Protein AF-A0A8S3FX46-F1 (afdb_monomer)

Structure (mmCIF, N/CA/C/O backbone):
data_AF-A0A8S3FX46-F1
#
_entry.id   AF-A0A8S3FX46-F1
#
loop_
_atom_site.group_PDB
_atom_site.id
_atom_site.type_symbol
_atom_site.label_atom_id
_atom_site.label_alt_id
_atom_site.label_comp_id
_atom_site.label_asym_id
_atom_site.label_entity_id
_atom_site.label_seq_id
_atom_site.pdbx_PDB_ins_code
_atom_site.Cartn_x
_atom_site.Cartn_y
_atom_site.Cartn_z
_atom_site.occupancy
_atom_site.B_iso_or_equiv
_atom_site.auth_seq_id
_atom_site.auth_comp_id
_atom_site.auth_asym_id
_atom_site.auth_atom_id
_atom_site.pdbx_PDB_model_num
ATOM 1 N N . MET A 1 1 ? -38.052 -42.985 -32.522 1.00 51.94 1 MET A N 1
ATOM 2 C CA . MET A 1 1 ? -37.433 -42.465 -31.279 1.00 51.94 1 MET A CA 1
ATOM 3 C C . MET A 1 1 ? -36.375 -41.448 -31.680 1.00 51.94 1 MET A C 1
ATOM 5 O O . MET A 1 1 ? -35.731 -41.671 -32.691 1.00 51.94 1 MET A O 1
ATOM 9 N N . SER A 1 2 ? -36.193 -40.378 -30.903 1.00 53.69 2 SER A N 1
ATOM 10 C CA . SER A 1 2 ? -35.120 -39.373 -31.054 1.00 53.69 2 SER A CA 1
ATOM 11 C C . SER A 1 2 ? -35.371 -38.177 -31.990 1.00 53.69 2 SER A C 1
ATOM 13 O O . SER A 1 2 ? -34.660 -37.953 -32.962 1.00 53.69 2 SER A O 1
ATOM 15 N N . SER A 1 3 ? -36.361 -37.344 -31.662 1.00 53.16 3 SER A N 1
ATOM 16 C CA . SER A 1 3 ? -36.323 -35.910 -32.032 1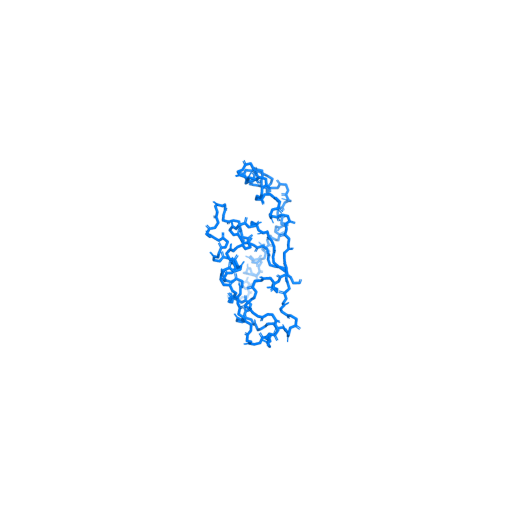.00 53.16 3 SER A CA 1
ATOM 17 C C . SER A 1 3 ? -36.979 -35.026 -30.964 1.00 53.16 3 SER A C 1
ATOM 19 O O . SER A 1 3 ? -36.586 -33.882 -30.785 1.00 53.16 3 SER A O 1
ATOM 21 N N . SER A 1 4 ? -37.889 -35.578 -30.154 1.00 51.06 4 SER A N 1
ATOM 22 C CA . SER A 1 4 ? -38.551 -34.847 -29.059 1.00 51.06 4 SER A CA 1
ATOM 23 C C . SER A 1 4 ? -37.752 -34.776 -27.747 1.00 51.06 4 SER A C 1
ATOM 25 O O . SER A 1 4 ? -38.152 -34.059 -26.839 1.00 51.06 4 SER A O 1
ATOM 27 N N . ILE A 1 5 ? -36.629 -35.496 -27.626 1.00 50.66 5 ILE A N 1
ATOM 28 C CA . ILE A 1 5 ? -35.815 -35.539 -26.391 1.00 50.66 5 ILE A CA 1
ATOM 29 C C . ILE A 1 5 ? -34.770 -34.409 -26.354 1.00 50.66 5 ILE A C 1
ATOM 31 O O . ILE A 1 5 ? -34.390 -33.959 -25.278 1.00 50.66 5 ILE A O 1
ATOM 35 N N . PHE A 1 6 ? -34.362 -33.874 -27.509 1.00 43.34 6 PHE A N 1
ATOM 36 C CA . PHE A 1 6 ? -33.364 -32.798 -27.565 1.00 43.34 6 PHE A CA 1
ATOM 37 C C . PHE A 1 6 ? -33.927 -31.409 -27.221 1.00 43.34 6 PHE A C 1
ATOM 39 O O . PHE A 1 6 ? -33.172 -30.536 -26.805 1.00 43.34 6 PHE A O 1
ATOM 46 N N . LEU A 1 7 ? -35.246 -31.206 -27.328 1.00 40.59 7 LEU A N 1
ATOM 47 C CA . LEU A 1 7 ? -35.878 -29.914 -27.028 1.00 40.59 7 LEU A CA 1
ATOM 48 C C . LEU A 1 7 ? -36.122 -29.697 -25.520 1.00 40.59 7 LEU A C 1
ATOM 50 O O . LEU A 1 7 ? -36.247 -28.560 -25.080 1.00 40.59 7 LEU A O 1
ATOM 54 N N . LEU A 1 8 ? -36.139 -30.765 -24.712 1.00 40.00 8 LEU A N 1
ATOM 55 C CA . LEU A 1 8 ? -36.378 -30.679 -23.263 1.00 40.00 8 LEU A CA 1
ATOM 56 C C . LEU A 1 8 ? -35.112 -30.434 -22.425 1.00 40.00 8 LEU A C 1
ATOM 58 O O . LEU A 1 8 ? -35.223 -30.022 -21.275 1.00 40.00 8 LEU A O 1
ATOM 62 N N . ILE A 1 9 ? -33.915 -30.633 -22.987 1.00 45.19 9 ILE A N 1
ATOM 63 C CA . ILE A 1 9 ? -32.641 -30.403 -22.276 1.00 45.19 9 ILE A CA 1
ATOM 64 C C . ILE A 1 9 ? -32.150 -28.950 -22.443 1.00 45.19 9 ILE A C 1
ATOM 66 O O . ILE A 1 9 ? -31.298 -28.489 -21.688 1.00 45.19 9 ILE A O 1
ATOM 70 N N . PHE A 1 10 ? -32.738 -28.174 -23.361 1.00 40.41 10 PHE A N 1
ATOM 71 C CA . PHE A 1 10 ? -32.300 -26.801 -23.645 1.00 40.41 10 PHE A CA 1
ATOM 72 C C . PHE A 1 10 ? -32.876 -25.729 -22.696 1.00 40.41 10 PHE A C 1
ATOM 74 O O . PHE A 1 10 ? -32.431 -24.58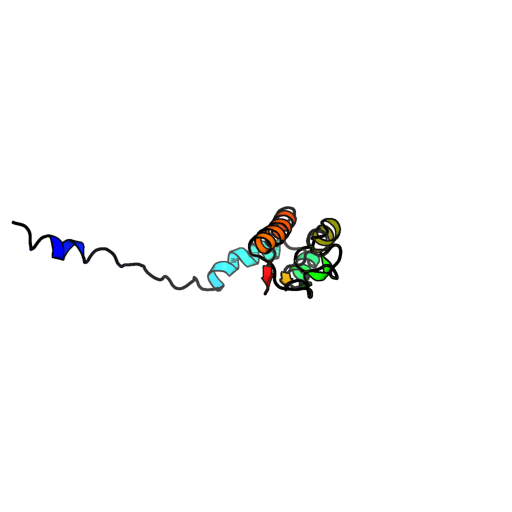8 -22.719 1.00 40.41 10 PHE A O 1
ATOM 81 N N . ILE A 1 11 ? -33.846 -26.068 -21.837 1.00 49.22 11 ILE A N 1
ATOM 82 C CA . ILE A 1 11 ? -34.548 -25.082 -20.986 1.00 49.22 11 ILE A CA 1
ATOM 83 C C . ILE A 1 11 ? -33.972 -25.011 -19.553 1.00 49.22 11 ILE A C 1
ATOM 85 O O . ILE A 1 11 ? -34.299 -24.099 -18.800 1.00 49.22 11 ILE A O 1
ATOM 89 N N . PHE A 1 12 ? -33.059 -25.907 -19.158 1.00 48.41 12 PHE A N 1
ATOM 90 C CA . PHE A 1 12 ? -32.657 -26.047 -17.748 1.00 48.41 12 PHE A CA 1
ATOM 91 C C . PHE A 1 12 ? -31.284 -25.460 -17.369 1.00 48.41 12 PHE A C 1
ATOM 93 O O . PHE A 1 12 ? -30.675 -25.935 -16.420 1.00 48.41 12 PHE A O 1
ATOM 100 N N . ASN A 1 13 ? -30.743 -24.468 -18.085 1.00 50.34 13 ASN A N 1
ATOM 101 C CA . ASN A 1 13 ? -29.397 -23.958 -17.764 1.00 50.34 13 ASN A CA 1
ATOM 102 C C . ASN A 1 13 ? -29.172 -22.462 -18.017 1.00 50.34 13 ASN A C 1
ATOM 104 O O . ASN A 1 13 ? -28.112 -22.093 -18.495 1.00 50.34 13 ASN A O 1
ATOM 108 N N . ILE A 1 14 ? -30.111 -21.577 -17.666 1.00 59.09 14 ILE A N 1
ATOM 109 C CA . ILE A 1 14 ? -29.763 -20.169 -17.389 1.00 59.09 14 ILE A CA 1
ATOM 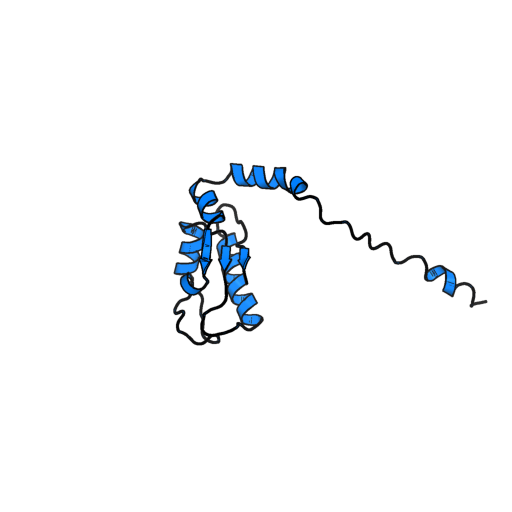110 C C . ILE A 1 14 ? -30.666 -19.638 -16.267 1.00 59.09 14 ILE A C 1
ATOM 112 O O . ILE A 1 14 ? -31.676 -18.988 -16.505 1.00 59.09 14 ILE A O 1
ATOM 116 N N . HIS A 1 15 ? -30.304 -19.929 -15.021 1.00 51.31 15 HIS A N 1
ATOM 117 C CA . HIS A 1 15 ? -30.578 -19.024 -13.901 1.00 51.31 15 HIS A CA 1
ATOM 118 C C . HIS A 1 15 ? -29.232 -18.650 -13.288 1.00 51.31 15 HIS A C 1
ATOM 120 O O . HIS A 1 15 ? -28.934 -18.949 -12.135 1.00 51.31 15 HIS A O 1
ATOM 126 N N . THR A 1 16 ? -28.389 -17.985 -14.077 1.00 55.81 16 THR A N 1
ATOM 127 C CA . THR A 1 16 ? -27.390 -17.102 -13.484 1.00 55.81 16 THR A CA 1
ATOM 128 C C . THR A 1 16 ? -28.187 -15.944 -12.908 1.00 55.81 16 THR A C 1
ATOM 130 O O . THR A 1 16 ? -28.497 -14.980 -13.606 1.00 55.81 16 THR A O 1
ATOM 133 N N . ILE A 1 17 ? -28.619 -16.076 -11.654 1.00 60.75 17 ILE A N 1
ATOM 134 C CA . ILE A 1 17 ? -29.097 -14.929 -10.898 1.00 60.75 17 ILE A CA 1
ATOM 135 C C . ILE A 1 17 ? -27.877 -14.015 -10.811 1.00 60.75 17 ILE A C 1
ATOM 137 O O . ILE A 1 17 ? -26.963 -14.260 -10.028 1.00 60.75 17 ILE A O 1
ATOM 141 N N . LEU A 1 18 ? -27.828 -12.996 -11.666 1.00 60.25 18 LEU A N 1
ATOM 142 C CA . LEU A 1 18 ? -27.005 -11.820 -11.434 1.00 60.25 18 LEU A CA 1
ATOM 143 C C . LEU A 1 18 ? -27.578 -11.164 -10.179 1.00 60.25 18 LEU A C 1
ATOM 145 O O . LEU A 1 18 ? -28.437 -10.289 -10.249 1.00 60.25 18 LEU A O 1
ATOM 149 N N . THR A 1 19 ? -27.180 -11.663 -9.010 1.00 68.31 19 THR A N 1
ATOM 150 C CA . THR A 1 19 ? -27.456 -10.984 -7.754 1.00 68.31 19 THR A CA 1
ATOM 151 C C . THR A 1 19 ? -26.718 -9.662 -7.836 1.00 68.31 19 THR A C 1
ATOM 153 O O . THR A 1 19 ? -25.493 -9.653 -7.992 1.00 68.31 19 THR A O 1
ATOM 156 N N . ALA A 1 20 ? -27.459 -8.556 -7.774 1.00 77.62 20 ALA A N 1
ATOM 157 C CA . ALA A 1 20 ? -26.853 -7.248 -7.588 1.00 77.62 20 ALA A CA 1
ATOM 158 C C . ALA A 1 20 ? -25.852 -7.330 -6.420 1.00 77.62 20 ALA A C 1
ATOM 160 O O . ALA A 1 20 ? -26.116 -8.069 -5.461 1.00 77.62 20 ALA A O 1
ATOM 161 N N . PRO A 1 21 ? -24.705 -6.627 -6.493 1.00 78.81 21 PRO A N 1
ATOM 162 C CA . PRO A 1 21 ? -23.784 -6.586 -5.370 1.00 78.81 21 PRO A CA 1
ATOM 163 C C . PRO A 1 21 ? -24.559 -6.174 -4.113 1.00 78.81 21 PRO A C 1
ATOM 165 O O . PRO A 1 21 ? -25.472 -5.343 -4.205 1.00 78.81 21 PRO A O 1
ATOM 168 N N . PRO A 1 22 ? -24.253 -6.780 -2.955 1.00 83.44 22 PRO A N 1
ATOM 169 C CA . PRO A 1 22 ? -24.949 -6.445 -1.727 1.00 83.44 22 PRO A CA 1
ATOM 170 C C . PRO A 1 22 ? -24.805 -4.944 -1.455 1.00 83.44 22 PRO A C 1
ATOM 172 O O . PRO A 1 22 ? -23.812 -4.318 -1.837 1.00 83.44 22 PRO A O 1
ATOM 175 N N . SER A 1 23 ? -25.815 -4.350 -0.819 1.00 91.19 23 SER A N 1
ATOM 176 C CA . SER A 1 23 ? -25.761 -2.930 -0.475 1.00 91.19 23 SER A CA 1
ATOM 177 C C . SER A 1 23 ? -24.526 -2.647 0.377 1.00 91.19 23 SER A C 1
ATOM 179 O O . SER A 1 23 ? -24.114 -3.483 1.181 1.00 91.19 23 SER A O 1
ATOM 181 N N . LEU A 1 24 ? -23.951 -1.451 0.240 1.00 86.19 24 LEU A N 1
ATOM 182 C CA . LEU A 1 24 ? -22.788 -1.048 1.041 1.00 86.19 24 LEU A CA 1
ATOM 183 C C . LEU A 1 24 ? -23.042 -1.216 2.547 1.00 86.19 24 LEU A C 1
ATOM 185 O O . LEU A 1 24 ? -22.164 -1.676 3.267 1.00 86.19 24 LEU A O 1
ATOM 189 N N . THR A 1 25 ? -24.280 -0.969 2.983 1.00 91.50 25 THR A N 1
ATOM 190 C CA . THR A 1 25 ? -24.723 -1.136 4.375 1.00 91.50 25 THR A CA 1
ATOM 191 C C . THR A 1 25 ? -24.566 -2.557 4.916 1.00 91.50 25 THR A C 1
ATOM 193 O O . THR A 1 25 ? -24.457 -2.754 6.120 1.00 91.50 25 THR A O 1
ATOM 196 N N . SER A 1 26 ? -24.512 -3.572 4.047 1.00 93.69 26 SER A N 1
ATOM 197 C CA . SER A 1 26 ? -24.263 -4.960 4.460 1.00 93.69 26 SER A CA 1
ATOM 198 C C . SER A 1 26 ? -22.865 -5.174 5.059 1.00 93.69 26 SER A C 1
ATOM 200 O O . SER A 1 26 ? -22.634 -6.168 5.745 1.00 93.69 26 SER A O 1
ATOM 202 N N . TYR A 1 27 ? -21.936 -4.242 4.820 1.00 93.81 27 TYR A N 1
ATOM 203 C CA . TYR A 1 27 ? -20.580 -4.275 5.358 1.00 93.81 27 TYR A CA 1
ATOM 204 C C . TYR A 1 27 ? -20.421 -3.461 6.650 1.00 93.81 27 TYR A C 1
ATOM 206 O O . TYR A 1 27 ? -19.372 -3.582 7.286 1.00 93.81 27 TYR A O 1
ATOM 214 N N . ASP A 1 28 ? -21.429 -2.682 7.065 1.00 95.38 28 ASP A N 1
ATOM 215 C CA . ASP A 1 28 ? -21.324 -1.721 8.173 1.00 95.38 28 ASP A CA 1
ATOM 216 C C . ASP A 1 28 ? -20.877 -2.389 9.476 1.00 95.38 28 ASP A C 1
ATOM 218 O O . ASP A 1 28 ? -19.952 -1.906 10.123 1.00 95.38 28 ASP A O 1
ATOM 222 N N . ASP A 1 29 ? -21.442 -3.544 9.835 1.00 96.50 29 ASP A N 1
ATOM 223 C CA . ASP A 1 29 ? -21.055 -4.264 11.057 1.00 96.50 29 ASP A CA 1
ATOM 224 C C . ASP A 1 29 ? -19.580 -4.688 11.034 1.00 96.50 29 ASP A C 1
ATOM 226 O O . ASP A 1 29 ? -18.859 -4.538 12.025 1.00 96.50 29 ASP A O 1
ATOM 230 N N . LYS A 1 30 ? -19.095 -5.172 9.883 1.00 95.31 30 LYS A N 1
ATOM 231 C CA . LYS A 1 30 ? -17.694 -5.579 9.709 1.00 95.31 30 LYS A CA 1
ATOM 232 C C . LYS A 1 30 ? -16.761 -4.371 9.758 1.00 95.31 30 LYS A C 1
ATOM 234 O O . LYS A 1 30 ? -15.709 -4.442 10.394 1.00 95.31 30 LYS A O 1
ATOM 239 N N . VAL A 1 31 ? -17.140 -3.278 9.098 1.00 96.31 31 VAL A N 1
ATOM 240 C CA . VAL A 1 31 ? -16.377 -2.026 9.078 1.00 96.31 31 VAL A CA 1
ATOM 241 C C . VAL A 1 31 ? -16.312 -1.432 10.485 1.00 96.31 31 VAL A C 1
ATOM 243 O O . VAL A 1 31 ? -15.220 -1.175 10.979 1.00 96.31 31 VAL A O 1
ATOM 246 N N . ASN A 1 32 ? -17.441 -1.316 11.184 1.00 97.81 32 ASN A N 1
ATOM 247 C CA . ASN A 1 32 ? -17.513 -0.790 12.548 1.00 97.81 32 ASN A CA 1
ATOM 248 C C . ASN A 1 32 ? -16.708 -1.640 13.543 1.00 97.81 32 ASN A C 1
ATOM 250 O O . ASN A 1 32 ? -16.002 -1.102 14.399 1.00 97.81 32 ASN A O 1
ATOM 254 N N . ALA A 1 33 ? -16.750 -2.970 13.412 1.00 98.00 33 ALA A N 1
ATOM 255 C CA . ALA A 1 33 ? -15.949 -3.875 14.234 1.00 98.00 33 ALA A CA 1
ATOM 256 C C . ALA A 1 33 ? -14.437 -3.765 13.969 1.00 98.00 33 ALA A C 1
ATOM 258 O O . ALA A 1 33 ? -13.640 -4.069 14.857 1.00 98.00 33 ALA A O 1
ATOM 259 N N . LEU A 1 34 ? -14.027 -3.365 12.763 1.00 98.12 34 LEU A N 1
ATOM 260 C CA . LEU A 1 34 ? -12.626 -3.118 12.431 1.00 98.12 34 LEU A CA 1
ATOM 261 C C . LEU A 1 34 ? -12.180 -1.730 12.912 1.00 98.12 34 LEU A C 1
ATOM 263 O O . LEU A 1 34 ? -11.157 -1.623 13.582 1.00 98.12 34 LEU A O 1
ATOM 267 N N . LEU A 1 35 ? -12.982 -0.693 12.648 1.00 98.25 35 LEU A N 1
ATOM 268 C CA . LEU A 1 35 ? -12.733 0.687 13.075 1.00 98.25 35 LEU A CA 1
ATOM 269 C C . LEU A 1 35 ? -12.601 0.811 14.597 1.00 98.25 35 LEU A C 1
ATOM 271 O O . LEU A 1 35 ? -11.755 1.562 15.077 1.00 98.25 35 LEU A O 1
ATOM 275 N N . SER A 1 36 ? -13.391 0.054 15.366 1.00 98.38 36 SER A N 1
ATOM 276 C CA . SER A 1 36 ? -13.314 0.055 16.835 1.00 98.38 36 SER A CA 1
ATOM 277 C C . SER A 1 36 ? -12.009 -0.528 17.384 1.00 98.38 36 SER A C 1
ATOM 279 O O . SER A 1 36 ? -11.654 -0.260 18.530 1.00 98.38 36 SER A O 1
ATOM 281 N N . LYS A 1 37 ? -11.276 -1.306 16.577 1.00 98.50 37 LYS A N 1
ATOM 282 C CA . LYS A 1 37 ? -9.967 -1.865 16.936 1.00 98.50 37 LYS A CA 1
ATOM 283 C C . LYS A 1 37 ? -8.809 -0.963 16.528 1.00 98.50 37 LYS A C 1
ATOM 285 O O . LYS A 1 37 ? -7.690 -1.251 16.952 1.00 98.50 37 LYS A O 1
ATOM 290 N N . MET A 1 38 ? -9.042 0.049 15.690 1.00 98.75 38 MET A N 1
ATOM 291 C CA . MET A 1 38 ? -7.991 0.912 15.155 1.00 98.75 38 MET A CA 1
ATOM 292 C C . MET A 1 38 ? -7.544 1.977 16.155 1.00 98.75 38 MET A C 1
ATOM 294 O O . MET A 1 38 ? -8.373 2.580 16.842 1.00 98.75 38 MET A O 1
ATOM 298 N N . THR A 1 39 ? -6.245 2.267 16.167 1.00 98.69 39 THR A N 1
ATOM 299 C CA . THR A 1 39 ? -5.723 3.504 16.761 1.00 98.69 39 THR A CA 1
ATOM 300 C C . THR A 1 39 ? -6.025 4.697 15.854 1.00 98.69 39 THR A C 1
ATOM 302 O O . THR A 1 39 ? -6.436 4.535 14.700 1.00 98.69 39 THR A O 1
ATOM 305 N N . ASP A 1 40 ? -5.839 5.914 16.355 1.00 98.62 40 ASP A N 1
ATOM 306 C CA . ASP A 1 40 ? -6.064 7.107 15.537 1.00 98.62 40 ASP A CA 1
ATOM 307 C C . ASP A 1 40 ? -5.007 7.241 14.431 1.00 98.62 40 ASP A C 1
ATOM 309 O O . ASP A 1 40 ? -5.337 7.652 13.319 1.00 98.62 40 ASP A O 1
ATOM 313 N N . GLU A 1 41 ? -3.776 6.785 14.678 1.00 98.56 41 GLU A N 1
ATOM 314 C CA . GLU A 1 41 ? -2.720 6.690 13.666 1.00 98.56 41 GLU A CA 1
ATOM 315 C C . GLU A 1 41 ? -3.095 5.711 12.552 1.00 98.56 41 GLU A C 1
ATOM 317 O O . GLU A 1 41 ? -2.892 6.009 11.380 1.00 98.56 41 GLU A O 1
ATOM 322 N N . GLU A 1 42 ? -3.683 4.560 12.886 1.00 98.81 42 GLU A N 1
ATOM 323 C CA . GLU A 1 42 ? -4.146 3.608 11.875 1.00 98.81 42 GLU A CA 1
ATOM 324 C C . GLU A 1 42 ? -5.306 4.181 11.060 1.00 98.81 42 GLU A C 1
ATOM 326 O O . GLU A 1 42 ? -5.296 4.047 9.844 1.00 98.81 42 GLU A O 1
ATOM 331 N N . LYS A 1 43 ? -6.268 4.882 11.674 1.00 98.75 43 LYS A N 1
ATOM 332 C CA . LYS A 1 43 ? -7.347 5.546 10.918 1.00 98.75 43 LYS A CA 1
ATOM 333 C C . LYS A 1 43 ? -6.792 6.607 9.968 1.00 98.75 43 LYS A C 1
ATOM 335 O O . LYS A 1 43 ? -7.159 6.627 8.795 1.00 98.75 43 LYS A O 1
ATOM 340 N N . ALA A 1 44 ? -5.895 7.465 10.456 1.00 98.75 44 ALA A N 1
ATOM 341 C CA . ALA A 1 44 ? -5.255 8.496 9.643 1.00 98.75 44 ALA A CA 1
ATOM 342 C C . ALA A 1 44 ? -4.421 7.885 8.504 1.00 98.75 44 ALA A C 1
ATOM 344 O O . ALA A 1 44 ? -4.506 8.329 7.357 1.00 98.75 44 ALA A O 1
ATOM 345 N N . GLY A 1 45 ? -3.668 6.824 8.793 1.00 98.69 45 GLY A N 1
ATOM 346 C CA . GLY A 1 45 ? -2.899 6.085 7.799 1.00 98.69 45 GLY A CA 1
ATOM 347 C C . GLY A 1 45 ? -3.787 5.429 6.744 1.00 98.69 45 GLY A C 1
ATOM 348 O O . GLY A 1 45 ? -3.523 5.581 5.555 1.00 98.69 45 GLY A O 1
ATOM 349 N N . GLN A 1 46 ? -4.901 4.800 7.132 1.00 98.75 46 GLN A N 1
ATOM 350 C CA . GLN A 1 46 ? -5.846 4.199 6.183 1.00 98.75 46 GLN A CA 1
ATOM 351 C C . GLN A 1 46 ? -6.498 5.231 5.247 1.00 98.75 46 GLN A C 1
ATOM 353 O O . GLN A 1 46 ? -6.878 4.893 4.129 1.00 98.75 46 GLN A O 1
ATOM 358 N N . MET A 1 47 ? -6.577 6.498 5.663 1.00 98.50 47 MET A N 1
ATOM 359 C CA . MET A 1 47 ? -7.018 7.622 4.826 1.00 98.50 47 MET A CA 1
ATOM 360 C C . MET A 1 47 ? -5.887 8.245 3.988 1.00 98.50 47 MET A C 1
ATOM 362 O O . MET A 1 47 ? -6.127 9.175 3.217 1.00 98.50 47 MET A O 1
ATOM 366 N N . THR A 1 48 ? -4.657 7.750 4.128 1.00 98.62 48 THR A N 1
ATOM 367 C CA . THR A 1 48 ? -3.469 8.256 3.442 1.00 98.62 48 THR A CA 1
ATOM 368 C C . THR A 1 48 ? -3.138 7.405 2.220 1.00 98.62 48 THR A C 1
ATOM 370 O O . THR A 1 48 ? -3.003 6.181 2.303 1.00 98.62 48 THR A O 1
ATOM 373 N N . GLN A 1 49 ? -2.945 8.082 1.088 1.00 98.75 49 GLN A N 1
ATOM 374 C CA . GLN A 1 49 ? -2.448 7.499 -0.153 1.00 98.75 49 GLN A CA 1
ATOM 375 C C . GLN A 1 49 ? -1.074 8.074 -0.496 1.00 98.75 49 GLN A C 1
ATOM 377 O O . GLN A 1 49 ? -0.901 9.293 -0.520 1.00 98.75 49 GLN A O 1
ATOM 382 N N . ILE A 1 50 ? -0.120 7.200 -0.809 1.00 98.44 50 ILE A N 1
ATOM 383 C CA . ILE A 1 50 ? 1.222 7.574 -1.274 1.00 98.44 50 ILE A CA 1
ATOM 384 C C . ILE A 1 50 ? 1.438 7.164 -2.733 1.00 98.44 50 ILE A C 1
ATOM 386 O O . ILE A 1 50 ? 0.720 6.320 -3.261 1.00 98.44 50 ILE A O 1
ATOM 390 N N . THR A 1 51 ? 2.433 7.744 -3.404 1.00 97.38 51 THR A N 1
ATOM 391 C CA . THR A 1 51 ? 2.849 7.290 -4.741 1.00 97.38 51 THR A CA 1
ATOM 392 C C . THR A 1 51 ? 3.883 6.170 -4.627 1.00 97.38 51 THR A C 1
ATOM 394 O O . THR A 1 51 ? 4.652 6.132 -3.661 1.00 97.38 51 THR A O 1
ATOM 397 N N . ILE A 1 52 ? 3.955 5.281 -5.625 1.00 97.00 52 ILE A N 1
ATOM 398 C CA . ILE A 1 52 ? 4.954 4.200 -5.637 1.00 97.00 52 ILE A CA 1
ATOM 399 C C . ILE A 1 52 ? 6.400 4.713 -5.530 1.00 97.00 52 ILE A C 1
ATOM 401 O O . ILE A 1 52 ? 7.235 4.053 -4.918 1.00 97.00 52 ILE A O 1
ATOM 405 N N . ASN A 1 53 ? 6.699 5.922 -6.018 1.00 95.44 53 ASN A N 1
ATOM 406 C CA . ASN A 1 53 ? 8.043 6.511 -5.954 1.00 95.44 53 ASN A CA 1
ATOM 407 C C . ASN A 1 53 ? 8.612 6.579 -4.523 1.00 95.44 53 ASN A C 1
ATOM 409 O O . ASN A 1 53 ? 9.828 6.503 -4.353 1.00 95.44 53 ASN A O 1
ATOM 413 N N . LEU A 1 54 ? 7.761 6.676 -3.491 1.00 96.94 54 LEU A N 1
ATOM 414 C CA . LEU A 1 54 ? 8.206 6.690 -2.093 1.00 96.94 54 LEU A CA 1
ATOM 415 C C . LEU A 1 54 ? 8.743 5.340 -1.604 1.00 96.94 54 LEU A C 1
ATOM 417 O O . LEU A 1 54 ? 9.523 5.316 -0.654 1.00 96.94 54 LEU A O 1
ATOM 421 N N . ILE A 1 55 ? 8.368 4.234 -2.248 1.00 97.75 55 ILE A N 1
ATOM 422 C CA . ILE A 1 55 ? 8.776 2.880 -1.851 1.00 97.75 55 ILE A CA 1
ATOM 423 C C . ILE A 1 55 ? 9.780 2.240 -2.816 1.00 97.75 55 ILE A C 1
ATOM 425 O O . ILE A 1 55 ? 10.172 1.096 -2.608 1.00 97.75 55 ILE A O 1
ATOM 429 N N . LEU A 1 56 ? 10.222 2.944 -3.862 1.00 96.88 56 LEU A N 1
ATOM 430 C CA . LEU A 1 56 ? 11.261 2.449 -4.770 1.00 96.88 56 LEU A CA 1
ATOM 431 C C . LEU A 1 56 ? 12.662 2.701 -4.199 1.00 96.88 56 LEU A C 1
ATOM 433 O O . LEU A 1 56 ? 12.910 3.712 -3.531 1.00 96.88 56 LEU A O 1
ATOM 437 N N . LYS A 1 57 ? 13.609 1.807 -4.504 1.00 97.00 57 LYS A N 1
ATOM 438 C CA . LYS A 1 57 ? 15.037 2.022 -4.210 1.00 97.00 57 LYS A CA 1
ATOM 439 C C . LYS A 1 57 ? 15.547 3.268 -4.926 1.00 97.00 57 LYS A C 1
ATOM 441 O O . LYS A 1 57 ? 16.145 4.140 -4.299 1.00 97.00 57 LYS A O 1
ATOM 446 N N . ASP A 1 58 ? 15.239 3.361 -6.216 1.00 94.50 58 ASP A N 1
ATOM 447 C CA . ASP A 1 58 ? 15.588 4.475 -7.090 1.00 94.50 58 ASP A CA 1
ATOM 448 C C . ASP A 1 58 ? 14.496 4.647 -8.158 1.00 94.50 58 ASP A C 1
ATOM 450 O O . ASP A 1 58 ? 14.364 3.829 -9.067 1.00 94.50 58 ASP A O 1
ATOM 454 N N . ALA A 1 59 ? 13.699 5.710 -8.032 1.00 89.94 59 ALA A N 1
ATOM 455 C CA . ALA A 1 59 ? 12.604 6.010 -8.955 1.00 89.94 59 ALA A CA 1
ATOM 456 C C . ALA A 1 59 ? 13.082 6.566 -10.311 1.00 89.94 59 ALA A C 1
ATOM 458 O O . ALA A 1 59 ? 12.276 6.707 -11.225 1.00 89.94 59 ALA A O 1
ATOM 459 N N . SER A 1 60 ? 14.378 6.875 -10.457 1.00 90.44 60 SER A N 1
ATOM 460 C CA . SER A 1 60 ? 14.959 7.340 -11.723 1.00 90.44 60 SER A CA 1
ATOM 461 C C . SER A 1 60 ? 15.363 6.195 -12.658 1.00 90.44 60 SER A C 1
ATOM 463 O O . SER A 1 60 ? 15.710 6.431 -1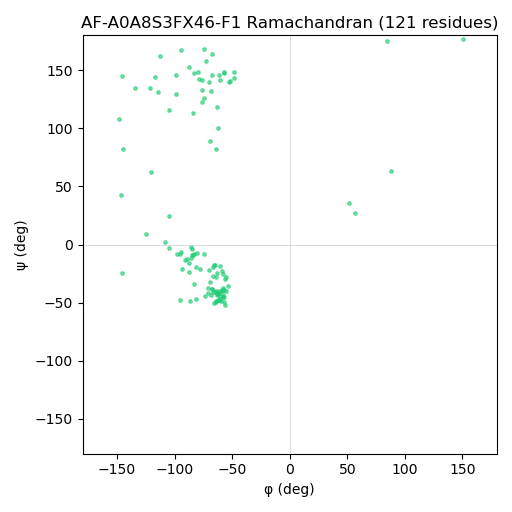3.818 1.00 90.44 60 SER A O 1
ATOM 465 N N . LYS A 1 61 ? 15.326 4.946 -12.172 1.00 92.50 61 LYS A N 1
ATOM 466 C CA . LYS A 1 61 ? 15.659 3.767 -12.974 1.00 92.50 61 LYS A CA 1
ATOM 467 C C . LYS A 1 61 ? 14.628 3.526 -14.075 1.00 92.50 61 LYS A C 1
ATOM 469 O O . LYS A 1 61 ? 13.438 3.745 -13.843 1.00 92.50 61 LYS A O 1
ATOM 474 N N . PRO A 1 62 ? 15.059 3.023 -15.248 1.00 92.31 62 PRO A N 1
ATOM 475 C CA . PRO A 1 62 ? 14.148 2.538 -16.280 1.00 92.31 62 PRO A CA 1
ATOM 476 C C . PRO A 1 62 ? 13.079 1.595 -15.714 1.00 92.31 62 PRO A C 1
ATOM 478 O O . PRO A 1 62 ? 13.336 0.874 -14.749 1.00 92.31 62 PRO A O 1
ATOM 481 N N . TRP A 1 63 ? 11.888 1.597 -16.315 1.00 89.06 63 TRP A N 1
ATOM 482 C CA . TRP A 1 63 ? 10.722 0.860 -15.809 1.00 89.06 63 TRP A CA 1
ATOM 483 C C . TRP A 1 63 ? 10.958 -0.649 -15.663 1.00 89.06 63 TRP A C 1
ATOM 485 O O . TRP A 1 63 ? 10.305 -1.289 -14.851 1.00 89.06 63 TRP A O 1
ATOM 495 N N . ASP A 1 64 ? 11.887 -1.231 -16.418 1.00 89.88 64 ASP A N 1
ATOM 496 C CA . ASP A 1 64 ? 12.257 -2.650 -16.376 1.00 89.88 64 ASP A CA 1
ATOM 497 C C . ASP A 1 64 ? 13.302 -2.978 -15.292 1.00 89.88 64 ASP A C 1
ATOM 499 O O . ASP A 1 64 ? 13.642 -4.140 -15.081 1.00 89.88 64 ASP A O 1
ATOM 503 N N . GLN A 1 65 ? 13.800 -1.959 -14.586 1.00 92.62 65 GLN A N 1
ATOM 504 C CA . GLN A 1 65 ? 14.844 -2.046 -13.558 1.00 92.62 65 GLN A CA 1
ATOM 505 C C . GLN A 1 65 ? 14.405 -1.445 -12.217 1.00 92.62 65 GLN A C 1
ATOM 507 O O . GLN A 1 65 ? 15.229 -1.255 -11.320 1.00 92.62 65 GLN A O 1
ATOM 512 N N . ILE A 1 66 ? 13.125 -1.098 -12.073 1.00 93.62 66 ILE A N 1
ATOM 513 C CA . ILE A 1 66 ? 12.611 -0.606 -10.800 1.00 93.62 66 ILE A CA 1
ATOM 514 C C . ILE A 1 66 ? 12.556 -1.729 -9.765 1.00 93.62 66 ILE A C 1
ATOM 516 O O . ILE A 1 66 ? 12.163 -2.861 -10.040 1.00 93.62 66 ILE A O 1
ATOM 520 N N . GLU A 1 67 ? 12.921 -1.387 -8.536 1.00 96.00 67 GLU A N 1
ATOM 521 C CA . GLU A 1 67 ? 12.905 -2.309 -7.409 1.00 96.00 67 GLU A CA 1
ATOM 522 C C . GLU A 1 67 ? 12.264 -1.637 -6.200 1.00 96.00 67 GLU A C 1
ATOM 524 O O . GLU A 1 67 ? 12.608 -0.505 -5.846 1.00 96.00 67 GLU A O 1
ATOM 529 N N . VAL A 1 68 ? 11.370 -2.364 -5.531 1.00 97.94 68 VAL A N 1
ATOM 530 C CA . VAL A 1 68 ? 10.827 -1.956 -4.234 1.00 97.94 68 VAL A CA 1
ATOM 531 C C . VAL A 1 68 ? 11.933 -2.025 -3.181 1.00 97.94 68 VAL A C 1
ATOM 533 O O . VAL A 1 68 ? 12.659 -3.017 -3.069 1.00 97.94 68 VAL A O 1
ATOM 536 N N . ASP A 1 69 ? 12.056 -0.959 -2.402 1.00 98.50 69 ASP A N 1
ATOM 537 C CA . ASP A 1 69 ? 12.899 -0.909 -1.220 1.00 98.50 69 ASP A CA 1
ATOM 538 C C . ASP A 1 69 ? 12.126 -1.505 -0.030 1.00 98.50 69 ASP A C 1
ATOM 540 O O . ASP A 1 69 ? 11.135 -0.913 0.411 1.00 98.50 69 ASP A O 1
ATOM 544 N N . PRO A 1 70 ? 12.548 -2.663 0.512 1.00 98.38 70 PRO A N 1
ATOM 545 C CA . PRO A 1 70 ? 11.823 -3.318 1.595 1.00 98.38 70 PRO A CA 1
ATOM 546 C C . PRO A 1 70 ? 11.791 -2.480 2.879 1.00 98.38 70 PRO A C 1
ATOM 548 O O . PRO A 1 70 ? 10.836 -2.589 3.641 1.00 98.38 70 PRO A O 1
ATOM 551 N N . VAL A 1 71 ? 12.791 -1.621 3.117 1.00 98.62 71 VAL A N 1
ATOM 552 C CA . VAL A 1 71 ? 12.835 -0.762 4.309 1.00 98.62 71 VAL A CA 1
ATOM 553 C C . VAL A 1 71 ? 11.819 0.366 4.178 1.00 98.62 71 VAL A C 1
ATOM 555 O O . VAL A 1 71 ? 11.069 0.628 5.115 1.00 98.62 71 VAL A O 1
ATOM 558 N N . LYS A 1 72 ? 11.742 1.008 3.005 1.00 98.75 72 LYS A N 1
ATOM 559 C CA . LYS A 1 72 ? 10.748 2.067 2.760 1.00 98.75 72 LYS A CA 1
ATOM 560 C C . LYS A 1 72 ? 9.325 1.515 2.742 1.00 98.75 72 LYS A C 1
ATOM 562 O O . LYS A 1 72 ? 8.424 2.158 3.273 1.00 98.75 72 LYS A O 1
ATOM 567 N N . LEU A 1 73 ? 9.128 0.325 2.168 1.00 98.81 73 LEU A N 1
ATOM 568 C CA . LEU A 1 73 ? 7.833 -0.353 2.176 1.00 98.81 73 LEU A CA 1
ATOM 569 C C . LEU A 1 73 ? 7.383 -0.676 3.609 1.00 98.81 73 LEU A C 1
ATOM 571 O O . LEU A 1 73 ? 6.254 -0.350 3.979 1.00 98.81 73 LEU A O 1
ATOM 575 N N . ALA A 1 74 ? 8.273 -1.257 4.420 1.00 98.75 74 ALA A N 1
ATOM 576 C CA . ALA A 1 74 ? 7.993 -1.537 5.823 1.00 98.75 74 ALA A CA 1
ATOM 577 C C . ALA A 1 74 ? 7.689 -0.250 6.600 1.00 98.75 74 ALA A C 1
ATOM 579 O O . ALA A 1 74 ? 6.699 -0.210 7.316 1.00 98.75 74 ALA A O 1
ATOM 580 N N . ALA A 1 75 ? 8.451 0.829 6.404 1.00 98.75 75 ALA A N 1
ATOM 581 C CA . ALA A 1 75 ? 8.159 2.108 7.052 1.00 98.75 75 ALA A CA 1
ATOM 582 C C . ALA A 1 75 ? 6.770 2.645 6.658 1.00 98.75 75 ALA A C 1
ATOM 584 O O . ALA A 1 75 ? 5.969 3.012 7.518 1.00 98.75 75 ALA A O 1
ATOM 585 N N . ALA A 1 76 ? 6.432 2.642 5.366 1.00 98.75 76 ALA A N 1
ATOM 586 C CA . ALA A 1 76 ? 5.130 3.110 4.893 1.00 98.75 76 ALA A CA 1
ATOM 587 C C . ALA A 1 76 ? 3.961 2.331 5.530 1.00 98.75 76 ALA A C 1
ATOM 589 O O . ALA A 1 76 ? 2.990 2.932 5.992 1.00 98.75 76 ALA A O 1
ATOM 590 N N . ILE A 1 77 ? 4.055 1.001 5.588 1.00 98.75 77 ILE A N 1
ATOM 591 C CA . ILE A 1 77 ? 2.958 0.139 6.049 1.00 98.75 77 ILE A CA 1
ATOM 592 C C . ILE A 1 77 ? 2.967 -0.034 7.572 1.00 98.75 77 ILE A C 1
ATOM 594 O O . ILE A 1 77 ? 1.932 0.118 8.222 1.00 98.75 77 ILE A O 1
ATOM 598 N N . GLN A 1 78 ? 4.117 -0.350 8.163 1.00 98.62 78 GLN A N 1
ATOM 599 C CA . GLN A 1 78 ? 4.237 -0.657 9.587 1.00 98.62 78 GLN A CA 1
ATOM 600 C C . GLN A 1 78 ? 4.343 0.589 10.452 1.00 98.62 78 GLN A C 1
ATOM 602 O O . GLN A 1 78 ? 3.791 0.570 11.547 1.00 98.62 78 GLN A O 1
ATOM 607 N N . ASP A 1 79 ? 4.971 1.670 9.998 1.00 98.44 79 ASP A N 1
ATOM 608 C CA . ASP A 1 79 ? 5.120 2.867 10.834 1.00 98.44 79 ASP A CA 1
ATOM 609 C C . ASP A 1 79 ? 4.006 3.873 10.530 1.00 98.44 79 ASP A C 1
ATOM 611 O O . ASP A 1 79 ? 3.318 4.330 11.443 1.00 98.44 79 ASP A O 1
ATOM 615 N N . TYR A 1 80 ? 3.758 4.145 9.244 1.00 98.69 80 TYR A N 1
ATOM 616 C CA . TYR A 1 80 ? 2.789 5.158 8.800 1.00 98.69 80 TYR A CA 1
ATOM 617 C C . TYR A 1 80 ? 1.386 4.628 8.482 1.00 98.69 80 TYR A C 1
ATOM 619 O O . TYR A 1 80 ? 0.477 5.424 8.246 1.00 98.69 80 TYR A O 1
ATOM 627 N N . LYS A 1 81 ? 1.182 3.306 8.508 1.00 98.69 81 LYS A N 1
ATOM 628 C CA . LYS A 1 81 ? -0.137 2.658 8.374 1.00 98.69 81 LYS A CA 1
ATOM 629 C C . LYS A 1 81 ? -0.893 3.031 7.094 1.00 98.69 81 LYS A C 1
ATOM 631 O O . LYS A 1 81 ? -2.127 3.019 7.110 1.00 98.69 81 LYS A O 1
ATOM 636 N N . VAL A 1 82 ? -0.175 3.383 6.018 1.00 98.75 82 VAL A N 1
ATOM 637 C CA . VAL A 1 82 ? -0.786 3.877 4.771 1.00 98.75 82 VAL A CA 1
ATOM 638 C C . VAL A 1 82 ? -1.858 2.909 4.272 1.00 98.75 82 VAL A C 1
ATOM 640 O O . VAL A 1 82 ? -1.687 1.698 4.367 1.00 98.75 82 VAL A O 1
ATOM 643 N N . GLY A 1 83 ? -2.976 3.430 3.772 1.00 98.69 83 GLY A N 1
ATOM 644 C CA . GLY A 1 83 ? -4.087 2.621 3.263 1.00 98.69 83 GLY A CA 1
ATOM 645 C C . GLY A 1 83 ? -4.016 2.369 1.764 1.00 98.69 83 GLY A C 1
ATOM 646 O O . GLY A 1 83 ? -4.627 1.421 1.269 1.00 98.69 83 GLY A O 1
ATOM 647 N N . SER A 1 84 ? -3.281 3.212 1.033 1.00 98.88 84 SER A N 1
ATOM 648 C CA . SER A 1 84 ? -3.242 3.152 -0.424 1.00 98.88 84 SER A CA 1
ATOM 649 C C . SER A 1 84 ? -1.879 3.516 -1.015 1.00 98.88 84 SER A C 1
ATOM 651 O O . SER A 1 84 ? -1.181 4.409 -0.524 1.00 98.88 84 SER A O 1
ATOM 653 N N . ILE A 1 85 ? -1.528 2.843 -2.111 1.00 98.62 85 ILE A N 1
ATOM 654 C CA . ILE A 1 85 ? -0.391 3.159 -2.980 1.00 98.62 85 ILE A CA 1
ATOM 655 C C . ILE A 1 85 ? -0.927 3.408 -4.391 1.00 98.62 85 ILE A C 1
ATOM 657 O O . ILE A 1 85 ? -1.763 2.658 -4.886 1.00 98.62 85 ILE A O 1
ATOM 661 N N . LEU A 1 86 ? -0.450 4.465 -5.042 1.00 97.56 86 LEU A N 1
ATOM 662 C CA . LEU A 1 86 ? -0.899 4.888 -6.365 1.00 97.56 86 LEU A CA 1
ATOM 663 C C . LEU A 1 86 ? 0.240 4.822 -7.393 1.00 97.56 86 LEU A C 1
ATOM 665 O O . LEU A 1 86 ? 1.363 5.255 -7.107 1.00 97.56 86 LEU A O 1
ATOM 669 N N . ASN A 1 87 ? -0.134 4.444 -8.620 1.00 95.50 87 ASN A N 1
ATOM 670 C CA . ASN A 1 87 ? 0.589 4.684 -9.874 1.00 95.50 87 ASN A CA 1
ATOM 671 C C . ASN A 1 87 ? 1.702 3.675 -10.225 1.00 95.50 87 ASN A C 1
ATOM 673 O O . ASN A 1 87 ? 2.028 2.758 -9.469 1.00 95.50 87 ASN A O 1
ATOM 677 N N . VAL A 1 88 ? 2.273 3.865 -11.414 1.00 94.25 88 VAL A N 1
ATOM 678 C CA . VAL A 1 88 ? 3.553 3.314 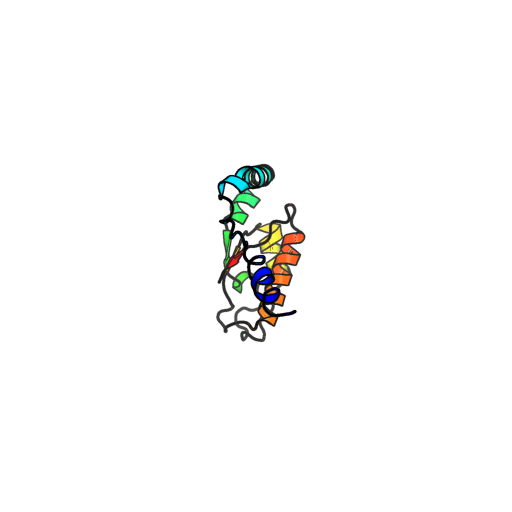-11.875 1.00 94.25 88 VAL A CA 1
ATOM 679 C C . VAL A 1 88 ? 4.695 4.303 -11.629 1.00 94.25 88 VAL A C 1
ATOM 681 O O . VAL A 1 88 ? 4.468 5.481 -11.345 1.00 94.25 88 VAL A O 1
ATOM 684 N N . ALA A 1 89 ? 5.930 3.827 -11.763 1.00 91.19 89 ALA A N 1
ATOM 685 C CA . ALA A 1 89 ? 7.108 4.670 -11.840 1.00 91.19 89 ALA A CA 1
ATOM 686 C C . ALA A 1 89 ? 7.005 5.580 -13.069 1.00 91.19 89 ALA A C 1
ATOM 688 O O . ALA A 1 89 ? 6.510 5.182 -14.124 1.00 91.19 89 ALA A O 1
ATOM 689 N N . GLU A 1 90 ? 7.534 6.795 -12.956 1.00 88.00 90 GLU A N 1
ATOM 690 C CA . GLU A 1 90 ? 7.499 7.787 -14.042 1.00 88.00 90 GLU A CA 1
ATOM 691 C C . GLU A 1 90 ? 8.223 7.312 -15.312 1.00 88.00 90 GLU A C 1
ATOM 693 O O . GLU A 1 90 ? 7.996 7.833 -16.402 1.00 88.00 90 GLU A O 1
ATOM 698 N N . THR A 1 91 ? 9.089 6.308 -15.179 1.00 88.31 91 THR A N 1
ATOM 699 C CA . THR A 1 91 ? 9.942 5.794 -16.248 1.00 88.31 91 THR A CA 1
ATOM 700 C C . THR A 1 91 ? 9.242 4.834 -17.208 1.00 88.31 91 THR A C 1
ATOM 702 O O . THR A 1 91 ? 9.835 4.485 -18.232 1.00 88.31 91 THR A O 1
ATOM 705 N N . GLY A 1 92 ? 7.995 4.429 -16.937 1.00 90.00 92 GLY A N 1
ATOM 706 C CA . GLY A 1 92 ? 7.189 3.659 -17.885 1.00 90.00 92 GLY A CA 1
ATOM 707 C C . GLY A 1 92 ? 6.171 2.710 -17.255 1.00 90.00 92 GLY A C 1
ATOM 708 O O . GLY A 1 92 ? 6.075 2.558 -16.041 1.00 90.00 92 GLY A O 1
ATOM 709 N N . ALA A 1 93 ? 5.393 2.061 -18.122 1.00 92.06 93 ALA A N 1
ATOM 710 C CA . ALA A 1 93 ? 4.388 1.081 -17.726 1.00 92.06 93 ALA A CA 1
ATOM 711 C C . ALA A 1 93 ? 5.029 -0.260 -17.342 1.00 92.06 93 ALA A C 1
ATOM 713 O O . ALA A 1 93 ? 5.953 -0.722 -18.007 1.00 92.06 93 ALA A O 1
ATOM 714 N N . TYR A 1 94 ? 4.495 -0.905 -16.307 1.00 93.88 94 TYR A N 1
ATOM 715 C CA . TYR A 1 94 ? 4.961 -2.215 -15.856 1.00 93.88 94 TYR A CA 1
ATOM 716 C C . TYR A 1 94 ? 4.413 -3.355 -16.716 1.00 93.88 94 TYR A C 1
ATOM 718 O O . TYR A 1 94 ? 3.274 -3.312 -17.191 1.00 93.88 94 TYR A O 1
ATOM 726 N N . SER A 1 95 ? 5.205 -4.418 -16.851 1.00 94.69 95 SER A N 1
ATOM 727 C CA . SER A 1 95 ? 4.716 -5.711 -17.322 1.00 94.69 95 SER A CA 1
ATOM 728 C C . SER A 1 95 ? 3.767 -6.348 -16.295 1.00 94.69 95 SER A C 1
ATOM 730 O O . SER A 1 95 ? 3.729 -5.968 -15.124 1.00 94.69 95 SER A O 1
ATOM 732 N N . VAL A 1 96 ? 3.001 -7.357 -16.720 1.00 96.00 96 VAL A N 1
ATOM 733 C CA . VAL A 1 96 ? 2.109 -8.119 -15.824 1.00 96.00 96 VAL A CA 1
ATOM 734 C C . VAL A 1 96 ? 2.889 -8.784 -14.683 1.00 96.00 96 VAL A C 1
ATOM 736 O O . VAL A 1 96 ? 2.438 -8.771 -13.541 1.00 96.00 96 VAL A O 1
ATOM 739 N N . ASP A 1 97 ? 4.080 -9.313 -14.965 1.00 96.75 97 ASP A N 1
ATOM 740 C CA . ASP A 1 97 ? 4.910 -9.963 -13.945 1.00 96.75 97 ASP A CA 1
ATOM 741 C C . ASP A 1 97 ? 5.430 -8.958 -12.914 1.00 96.75 97 ASP A C 1
ATOM 743 O O . ASP A 1 97 ? 5.432 -9.242 -11.718 1.00 96.75 97 ASP A O 1
ATOM 747 N N . GLN A 1 98 ? 5.800 -7.753 -13.358 1.00 95.69 98 GLN A N 1
ATOM 748 C CA . GLN A 1 98 ? 6.183 -6.668 -12.455 1.00 95.69 98 GLN A CA 1
ATOM 749 C C . GLN A 1 98 ? 5.008 -6.217 -11.584 1.00 95.69 98 GLN A C 1
ATOM 751 O O . GLN A 1 98 ? 5.186 -6.001 -10.388 1.00 95.69 98 GLN A O 1
ATOM 756 N N . TRP A 1 99 ? 3.799 -6.127 -12.150 1.00 96.56 99 TRP A N 1
ATOM 757 C CA . TRP A 1 99 ? 2.590 -5.851 -11.374 1.00 96.56 99 TRP A CA 1
ATOM 758 C C . TRP A 1 99 ? 2.372 -6.879 -10.267 1.00 96.56 99 TRP A C 1
ATOM 760 O O . TRP A 1 99 ? 2.163 -6.502 -9.114 1.00 96.56 99 TRP A O 1
ATOM 770 N N . HIS A 1 100 ? 2.447 -8.168 -10.601 1.00 97.88 100 HIS A N 1
ATOM 771 C CA . HIS A 1 100 ? 2.281 -9.241 -9.625 1.00 97.88 100 HIS A CA 1
ATOM 772 C C . HIS A 1 100 ? 3.365 -9.220 -8.544 1.00 97.88 100 HIS A C 1
ATOM 774 O O . HIS A 1 100 ? 3.044 -9.389 -7.371 1.00 97.88 100 HIS A O 1
ATOM 780 N N . ASP A 1 101 ? 4.623 -8.976 -8.913 1.00 97.50 101 ASP A N 1
ATOM 781 C CA . ASP A 1 101 ? 5.735 -8.891 -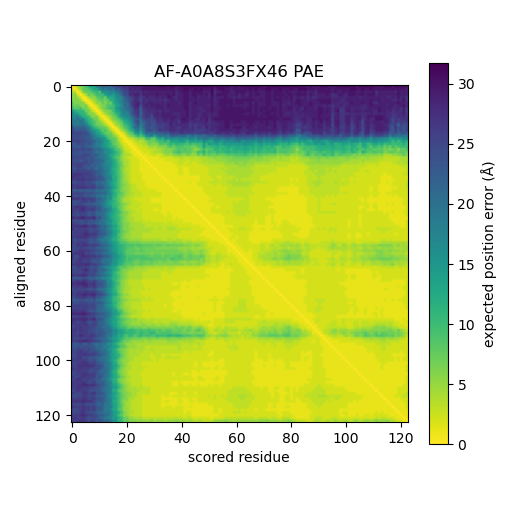7.963 1.00 97.50 101 ASP A CA 1
ATOM 782 C C . ASP A 1 101 ? 5.577 -7.709 -6.991 1.00 97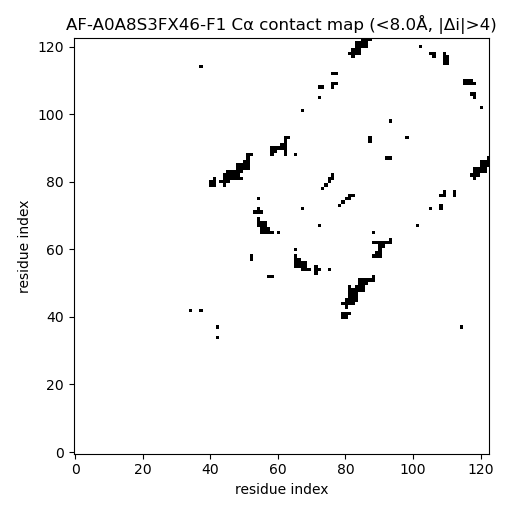.50 101 ASP A C 1
ATOM 784 O O . ASP A 1 101 ? 5.661 -7.884 -5.774 1.00 97.50 101 ASP A O 1
ATOM 788 N N . ILE A 1 102 ? 5.287 -6.510 -7.506 1.00 97.38 102 ILE A N 1
ATOM 789 C CA . ILE A 1 102 ? 5.135 -5.297 -6.692 1.00 97.38 102 ILE A CA 1
ATOM 790 C C . ILE A 1 102 ? 3.924 -5.416 -5.767 1.00 97.38 102 ILE A C 1
ATOM 792 O O . ILE A 1 102 ? 4.052 -5.204 -4.560 1.00 97.38 102 ILE A O 1
ATOM 796 N N . ILE A 1 103 ? 2.756 -5.780 -6.306 1.00 98.25 103 ILE A N 1
ATOM 797 C CA . ILE A 1 103 ? 1.537 -5.936 -5.505 1.00 98.25 103 ILE A CA 1
ATOM 798 C C . ILE A 1 103 ? 1.721 -7.068 -4.491 1.00 98.25 103 ILE A C 1
ATOM 800 O O . ILE A 1 103 ? 1.337 -6.900 -3.337 1.00 98.25 103 ILE A O 1
ATOM 804 N N . GLY A 1 104 ? 2.357 -8.178 -4.877 1.00 98.62 104 GLY A N 1
ATOM 805 C CA . GLY A 1 104 ? 2.679 -9.284 -3.976 1.00 98.62 104 GLY A CA 1
ATOM 806 C C . GLY A 1 104 ? 3.497 -8.820 -2.773 1.00 98.62 104 GLY A C 1
ATOM 807 O O . GLY A 1 104 ? 3.068 -9.005 -1.639 1.00 98.62 104 GLY A O 1
ATOM 808 N N . LYS A 1 105 ? 4.605 -8.106 -3.006 1.00 98.75 105 LYS A N 1
ATOM 809 C CA . LYS A 1 105 ? 5.438 -7.531 -1.934 1.00 98.75 105 LYS A CA 1
ATOM 810 C C . LYS A 1 105 ? 4.655 -6.586 -1.023 1.00 98.75 105 LYS A C 1
ATOM 812 O O . LYS A 1 105 ? 4.807 -6.650 0.196 1.00 98.75 105 LYS A O 1
ATOM 817 N N . VAL A 1 106 ? 3.816 -5.722 -1.599 1.00 98.75 106 VAL A N 1
ATOM 818 C CA . VAL A 1 106 ? 2.968 -4.786 -0.844 1.00 98.75 106 VAL A CA 1
ATOM 819 C C . VAL A 1 106 ? 1.986 -5.540 0.056 1.00 98.75 106 VAL A C 1
ATOM 821 O O . VAL A 1 106 ? 1.876 -5.215 1.238 1.00 98.75 106 VAL A O 1
ATOM 824 N N . GLN A 1 107 ? 1.294 -6.554 -0.468 1.00 98.75 107 GLN A N 1
ATOM 825 C CA . GLN A 1 107 ? 0.329 -7.319 0.322 1.00 98.75 107 GLN A CA 1
ATOM 826 C C . GLN A 1 107 ? 1.012 -8.214 1.359 1.00 98.75 107 GLN A C 1
ATOM 828 O O . GLN A 1 107 ? 0.525 -8.298 2.483 1.00 98.75 107 GLN A O 1
ATOM 833 N N . ASP A 1 108 ? 2.157 -8.818 1.039 1.00 98.81 108 ASP A N 1
ATOM 834 C CA . ASP A 1 108 ? 2.948 -9.602 1.993 1.00 98.81 108 ASP A CA 1
ATOM 835 C C . ASP A 1 108 ? 3.371 -8.759 3.201 1.00 98.81 108 ASP A C 1
ATOM 837 O O . ASP A 1 108 ? 3.329 -9.231 4.339 1.00 98.81 108 ASP A O 1
ATOM 841 N N . GLU A 1 109 ? 3.748 -7.499 2.976 1.00 98.81 109 GLU A N 1
ATOM 842 C CA . GLU A 1 109 ? 4.063 -6.574 4.061 1.00 98.81 109 GLU A CA 1
ATOM 843 C C . GLU A 1 109 ? 2.799 -6.147 4.828 1.00 98.81 109 GLU A C 1
ATOM 845 O O . GLU A 1 109 ? 2.790 -6.154 6.060 1.00 98.81 109 GLU A O 1
ATOM 850 N N . ALA A 1 110 ? 1.690 -5.873 4.133 1.00 98.75 110 ALA A N 1
ATOM 851 C CA . ALA A 1 110 ? 0.401 -5.558 4.759 1.00 98.75 110 ALA A CA 1
ATOM 852 C C . ALA A 1 110 ? -0.081 -6.671 5.707 1.00 98.75 110 ALA A C 1
ATOM 854 O O . ALA A 1 110 ? -0.567 -6.386 6.806 1.00 98.75 110 ALA A O 1
ATOM 855 N N . GLN A 1 111 ? 0.127 -7.938 5.335 1.00 98.56 111 GLN A N 1
ATOM 856 C CA . GLN A 1 111 ? -0.204 -9.114 6.150 1.00 98.56 111 GLN A CA 1
ATOM 857 C C . GLN A 1 111 ? 0.622 -9.228 7.440 1.00 98.56 111 GLN A C 1
ATOM 859 O O . GLN A 1 111 ? 0.227 -9.947 8.359 1.00 98.56 111 GLN A O 1
ATOM 864 N N . ARG A 1 112 ? 1.750 -8.519 7.549 1.00 98.44 112 ARG A N 1
ATOM 865 C CA . ARG A 1 112 ? 2.554 -8.453 8.782 1.00 98.44 112 ARG A CA 1
ATOM 866 C C . ARG A 1 112 ? 2.067 -7.376 9.753 1.00 98.44 112 ARG A C 1
ATOM 868 O O . ARG A 1 112 ? 2.496 -7.367 10.905 1.00 98.44 112 ARG A O 1
ATOM 875 N N . SER A 1 113 ? 1.174 -6.486 9.314 1.00 98.25 113 SER A N 1
ATOM 876 C CA . SER A 1 113 ? 0.611 -5.435 10.166 1.00 98.25 113 SER A CA 1
ATOM 877 C C . SER A 1 113 ? -0.382 -5.990 11.194 1.00 98.25 113 SER A C 1
ATOM 879 O O . SER A 1 113 ? -0.984 -7.045 11.011 1.00 98.25 113 SER A O 1
ATOM 881 N N . ARG A 1 114 ? -0.606 -5.247 12.283 1.00 98.19 114 ARG A N 1
ATOM 882 C CA . ARG A 1 114 ? -1.439 -5.669 13.426 1.00 98.19 114 ARG A CA 1
ATOM 883 C C . ARG A 1 114 ? -2.871 -6.074 13.057 1.00 98.19 114 ARG A C 1
ATOM 885 O O . ARG A 1 114 ? -3.408 -7.005 13.651 1.00 98.19 114 ARG A O 1
ATOM 892 N N . LEU A 1 115 ? -3.502 -5.341 12.136 1.00 98.19 115 LEU A N 1
ATOM 893 C CA . LEU A 1 115 ? -4.884 -5.582 11.697 1.00 98.19 115 LEU A CA 1
ATOM 894 C C . LEU A 1 115 ? -4.973 -6.239 10.313 1.00 98.19 115 LEU A C 1
ATOM 896 O O . LEU A 1 115 ? -6.080 -6.552 9.881 1.00 98.19 115 LEU A O 1
ATOM 900 N N . GLN A 1 116 ? -3.832 -6.456 9.644 1.00 98.31 116 GLN A N 1
ATOM 901 C CA . GLN A 1 116 ? -3.722 -7.172 8.366 1.00 98.31 116 GLN A CA 1
ATOM 902 C C . GLN A 1 116 ? -4.675 -6.648 7.281 1.00 98.31 116 GLN A C 1
ATOM 904 O O . GLN A 1 116 ? -5.232 -7.414 6.493 1.00 98.31 116 GLN A O 1
ATOM 909 N N . ILE A 1 117 ? -4.903 -5.332 7.263 1.00 98.44 117 ILE A N 1
ATOM 910 C CA . ILE A 1 117 ? -5.780 -4.699 6.279 1.00 98.44 117 ILE A CA 1
ATOM 911 C C . ILE A 1 117 ? -5.017 -4.633 4.950 1.00 98.44 117 ILE A C 1
ATOM 913 O O . ILE A 1 117 ? -3.921 -4.070 4.931 1.00 98.44 117 ILE A O 1
ATOM 917 N N . PRO A 1 118 ? -5.552 -5.205 3.855 1.00 98.56 118 PRO A N 1
ATOM 918 C CA . PRO A 1 118 ? -4.905 -5.138 2.551 1.00 98.56 118 PRO A CA 1
ATOM 919 C C . PRO A 1 118 ? -4.738 -3.694 2.085 1.00 98.56 118 PRO A C 1
ATOM 921 O O . PRO A 1 118 ? -5.641 -2.874 2.252 1.00 98.56 118 PRO A O 1
ATOM 924 N N . ILE A 1 119 ? -3.609 -3.406 1.446 1.00 98.75 119 ILE A N 1
ATOM 925 C CA . ILE A 1 119 ? -3.360 -2.091 0.852 1.00 98.75 119 ILE A CA 1
ATOM 926 C C . ILE A 1 119 ? -4.158 -1.974 -0.443 1.00 98.75 119 ILE A C 1
ATOM 928 O O . ILE A 1 119 ? -4.114 -2.873 -1.286 1.00 98.75 119 ILE A O 1
ATOM 932 N N . LEU A 1 120 ? -4.856 -0.858 -0.634 1.00 98.56 120 LEU A N 1
ATOM 933 C CA . LEU A 1 120 ? -5.454 -0.540 -1.924 1.00 98.56 120 LEU A CA 1
ATOM 934 C C . LEU A 1 120 ? -4.349 -0.099 -2.893 1.00 98.56 120 LEU A C 1
ATOM 936 O O . LEU A 1 120 ? -3.586 0.812 -2.589 1.00 98.56 120 LEU A O 1
ATOM 940 N N . TYR A 1 121 ? -4.262 -0.728 -4.064 1.00 98.38 121 TYR A N 1
ATOM 941 C CA . TYR A 1 121 ? -3.369 -0.265 -5.125 1.00 98.38 121 TYR A CA 1
ATOM 942 C C . TYR A 1 121 ? -4.192 0.421 -6.220 1.00 98.38 121 TYR A C 1
ATOM 944 O O . TYR A 1 121 ? -5.025 -0.223 -6.857 1.00 98.38 121 TYR A O 1
ATOM 952 N N . GLY A 1 122 ? -3.975 1.721 -6.428 1.00 97.00 122 GLY A N 1
ATOM 953 C CA . GLY A 1 122 ? -4.656 2.522 -7.449 1.00 97.00 122 GLY A CA 1
ATOM 954 C C . GLY A 1 122 ? -3.833 2.709 -8.729 1.00 97.00 122 GLY A C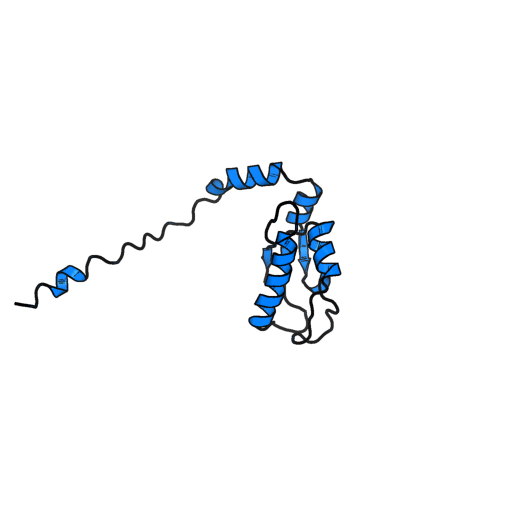 1
ATOM 955 O O . GLY A 1 122 ? -2.609 2.864 -8.663 1.00 97.00 122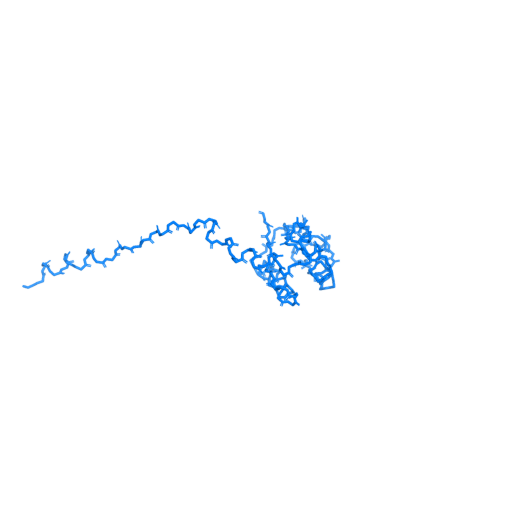 GLY A O 1
ATOM 956 N N . ILE A 1 123 ? -4.518 2.759 -9.877 1.00 91.44 123 ILE A N 1
ATOM 957 C CA . ILE A 1 123 ? -3.985 3.113 -11.204 1.00 91.44 123 ILE A CA 1
ATOM 958 C C . ILE A 1 123 ? -4.901 4.116 -11.890 1.00 91.44 123 ILE A C 1
ATOM 960 O O . ILE A 1 123 ? -6.134 3.921 -11.802 1.00 91.44 123 ILE A O 1
#

Sequence (123 aa):
MSSSIFLLIFIFNIHTILTAPPSLTSYDDKVNALLSKMTDEEKAGQMTQITINLILKDASKPWDQIEVDPVKLAAAIQDYKVGSILNVAETGAYSVDQWHDIIGKVQDEAQRSRLQIPILYGI

Foldseek 3Di:
DDDVVVVVVVPPPDPPPPPPPDPPVVCVVVVVVLVVPDDPLLVVQLVDEEEQCQQWPHLPDAQVPIDGNLVSLLCSCAVRNHQEYEDGRPNDDDDPVVVCVVQVSNLVSLCVHPSSRRHHYYD

Solvent-accessible surface area (backbone atoms only — not comparable to full-atom values): 7361 Å² total; per-residue (Å²): 139,87,71,78,65,68,70,69,68,73,75,80,78,79,80,79,74,79,68,72,79,77,61,75,74,78,46,45,70,62,51,52,62,49,58,75,71,50,52,73,64,43,53,54,10,49,74,32,71,45,54,45,59,73,27,32,69,49,56,86,38,52,44,94,65,58,45,78,24,69,66,44,42,44,42,43,45,68,72,49,28,44,25,30,40,33,57,69,53,90,54,39,82,68,54,73,67,53,48,52,52,54,52,46,55,53,40,59,53,24,60,72,36,97,82,45,62,73,58,45,77,48,125

Secondary structure (DSSP, 8-state):
--SSSSSSSTTSS-----PPPPPGGGGHHHHHHHHTT--HHHHHHHT-EEEGGGGBS-TTS-TTS--B-HHHHHIIIIIS---EEE---TT-PPPHHHHHHHHHHHHHHHTTSTT-PPPEEE-

Radius of gyration: 22.41 Å; Cα contacts (8 Å, |Δi|>4): 128; chains: 1; bounding box: 54×51×49 Å

pLDDT: mean 89.13, std 16.88, range [40.0, 98.88]

Organism: NCBI:txid392030

Nearest PDB structures (foldseek):
  5jp0-assembly2_B  TM=8.815E-01  e=1.010E-05  Bacteroides ovatus
  8va3-assembly1_A  TM=8.911E-01  e=2.657E-05  metagenome
  8va3-assembly1_B  TM=9.056E-01  e=1.725E-04  metagenome
  5jrj-assembly1_A  TM=3.303E-01  e=4.898E+00  Herbaspirillum seropedicae
  7lsy-assembly1_Y  TM=2.472E-01  e=5.225E+00  Homo sapiens

Mean predicted aligned error: 8.68 Å

InterPro domains:
  IPR017853 Glycoside hydrolase superfamily [SSF51445] (26-122)
  IPR036962 Glycoside hydrolase, family 3, N-terminal domain superfamily [G3DSA:3.20.20.300] (23-123)
  IPR051915 Cellulose Degradation Glycosyl Hydrolase 3 [PTHR30620] (26-123)